Protein AF-A0A7S1S887-F1 (afdb_monome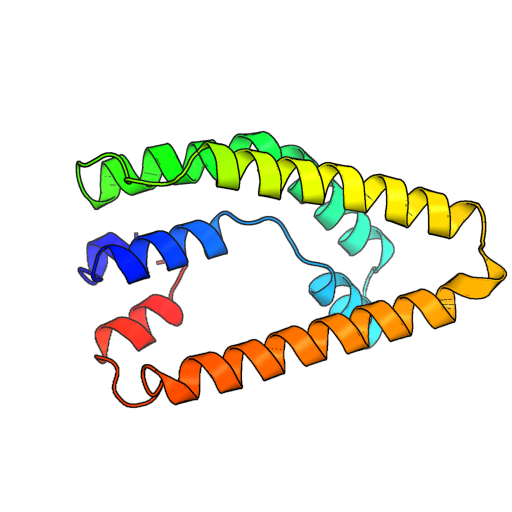r_lite)

Secondary structure (DSSP, 8-state):
-HHHHTT--HHHHHHHHHHHTSPP-HHHHHHHHHTT--HHHHHHHHHHHHHHHHHHHHHHHHHHHHHHHSS-----HHHHHHHHHHHHHHHHHHHHHHHH-GGGHHHHHHHHHHHHHHHHHHHHHHHHHHS-TTSS-HHHHHHHH-TT-

InterPro domains:
  IPR002657 Bile acid:sodium symporter/arsenical resistance protein Acr3 [PF01758] (4-125)
  IPR004710 Bile acid:sodium symporter [PTHR10361] (3-146)
  IPR038770 Sodium/solute symporter superfamily [G3DSA:1.20.1530.20] (1-149)

Sequence (149 aa):
VTAKAFELPPVFGIALLAVTSSPGGAYSNWWCSLFNADLALSVAMTTCSTMVSIFFTPLNLFLWTYCTYGRFPQLDWWKLFLSIGLALLAIPTGIALGYVCPRHRPKFNVLGNVAGLCLIVMSLFVSSRDDPLWDKDARFYVGVATPCL

pLDDT: mean 79.71, std 6.59, range [50.53, 88.56]

Radius of gyration: 17.77 Å; chains: 1; bounding box: 46×32×45 Å

Foldseek 3Di:
DLCQVLVDDLVLVLVLQLVVLDADDCVVLVVCVVVVHDSVVVVVRRVVRLVVSLPRNVVSSQVVSCVRPVDGDPDPVVVVNVVSVVVVVCVVVVVVCCVVCVVCVVVVVVVVVVVVVVVVVVVQVVCCPPPNPVPDDPSSVVSNVCVPD

Structure (mmCIF, N/CA/C/O backbone):
data_AF-A0A7S1S887-F1
#
_entry.id   AF-A0A7S1S887-F1
#
loop_
_atom_site.group_PDB
_atom_site.id
_atom_site.type_symbol
_atom_site.label_atom_id
_atom_site.label_alt_id
_atom_site.label_comp_id
_atom_site.label_asym_id
_atom_site.label_entity_id
_atom_site.label_seq_id
_atom_site.pdbx_PDB_ins_code
_atom_site.Cartn_x
_atom_site.Cartn_y
_atom_site.Cartn_z
_atom_site.occupancy
_atom_site.B_iso_or_equiv
_atom_site.auth_seq_id
_atom_site.auth_comp_id
_atom_site.auth_asym_id
_atom_site.auth_atom_id
_atom_site.pdbx_PDB_model_num
ATOM 1 N N . VAL A 1 1 ? -14.452 7.545 8.347 1.00 60.31 1 VAL A N 1
ATOM 2 C CA . VAL A 1 1 ? -15.676 7.951 9.077 1.00 60.31 1 VAL A CA 1
ATOM 3 C C . VAL A 1 1 ? -16.615 6.754 9.200 1.00 60.31 1 VAL A C 1
ATOM 5 O O . VAL A 1 1 ? -17.118 6.506 10.289 1.00 60.31 1 VAL A O 1
ATOM 8 N N . THR A 1 2 ? -16.673 5.907 8.176 1.00 69.94 2 THR A N 1
ATOM 9 C CA . THR A 1 2 ? -17.141 4.510 8.165 1.00 69.94 2 THR A CA 1
ATOM 10 C C . THR A 1 2 ? -17.014 3.729 9.469 1.00 69.94 2 THR A C 1
ATOM 12 O O . THR A 1 2 ? -18.016 3.268 10.001 1.00 69.94 2 THR A O 1
ATOM 15 N N . ALA A 1 3 ? -15.797 3.571 10.001 1.00 67.56 3 ALA A N 1
ATOM 16 C CA . ALA A 1 3 ? -15.557 2.746 11.187 1.00 67.56 3 ALA A CA 1
ATOM 17 C C . ALA A 1 3 ? -16.309 3.261 12.427 1.00 67.56 3 ALA A C 1
ATOM 19 O O . ALA A 1 3 ? -16.783 2.461 13.230 1.00 67.56 3 ALA A O 1
ATOM 20 N N . LYS A 1 4 ? -16.457 4.589 12.549 1.00 66.62 4 LYS A N 1
ATOM 21 C CA . LYS A 1 4 ? -17.298 5.231 13.567 1.00 66.62 4 LYS A CA 1
ATOM 22 C C . LYS A 1 4 ? -18.784 5.094 13.246 1.00 66.62 4 LYS A C 1
ATOM 24 O O . LYS A 1 4 ? -19.552 4.770 14.138 1.00 66.62 4 LYS A O 1
ATOM 29 N N . ALA A 1 5 ? -19.174 5.362 12.000 1.00 68.75 5 ALA A N 1
ATOM 30 C CA . ALA A 1 5 ? -20.572 5.411 11.574 1.00 68.75 5 ALA A CA 1
ATOM 31 C C . ALA A 1 5 ? -21.277 4.047 11.662 1.00 68.75 5 ALA A C 1
ATOM 33 O O . ALA A 1 5 ? -22.458 3.986 11.982 1.00 68.75 5 ALA A O 1
ATOM 34 N N . PHE A 1 6 ? -20.548 2.959 11.410 1.00 70.69 6 PHE A N 1
ATOM 35 C CA . PHE A 1 6 ? -21.077 1.594 11.422 1.00 70.69 6 PHE A CA 1
ATOM 36 C C . PHE A 1 6 ? -20.671 0.785 12.666 1.00 70.69 6 PHE A C 1
ATOM 38 O O . PHE A 1 6 ? -20.941 -0.414 12.712 1.00 70.69 6 PHE A O 1
ATOM 45 N N . GLU A 1 7 ? -20.031 1.427 13.656 1.00 70.94 7 GLU A N 1
ATOM 46 C CA . GLU A 1 7 ? -19.559 0.807 14.907 1.00 70.94 7 GLU A CA 1
ATOM 47 C C . GLU A 1 7 ? -18.827 -0.524 14.674 1.00 70.94 7 GLU A C 1
ATOM 49 O O . GLU A 1 7 ? -19.127 -1.546 15.296 1.00 70.94 7 GLU A O 1
ATOM 54 N N . LEU A 1 8 ? -17.877 -0.538 13.730 1.00 73.38 8 LEU A N 1
ATOM 55 C CA . LEU A 1 8 ? -17.165 -1.775 13.420 1.00 73.38 8 LEU A CA 1
ATOM 56 C C . LEU A 1 8 ? -16.346 -2.237 14.635 1.00 73.38 8 LEU A C 1
ATOM 58 O O . LEU A 1 8 ? -15.770 -1.408 15.349 1.00 73.38 8 LEU A O 1
ATOM 62 N N . PRO A 1 9 ? -16.211 -3.561 14.840 1.00 77.44 9 PRO A N 1
ATOM 63 C CA . PRO A 1 9 ? -15.278 -4.090 15.819 1.00 77.44 9 PRO A CA 1
ATOM 64 C C . PRO A 1 9 ? -13.871 -3.513 15.591 1.00 77.44 9 PRO A C 1
ATOM 66 O O . PRO A 1 9 ? -13.439 -3.381 14.438 1.00 77.44 9 PRO A O 1
ATOM 69 N N . PRO A 1 10 ? -13.120 -3.211 16.666 1.00 74.56 10 PRO A N 1
ATOM 70 C CA . PRO A 1 10 ? -11.860 -2.474 16.581 1.00 74.56 10 PRO A CA 1
ATOM 71 C C . PRO A 1 10 ? -10.836 -3.147 15.663 1.00 74.56 10 PRO A C 1
ATOM 73 O O . PRO A 1 10 ? -10.110 -2.461 1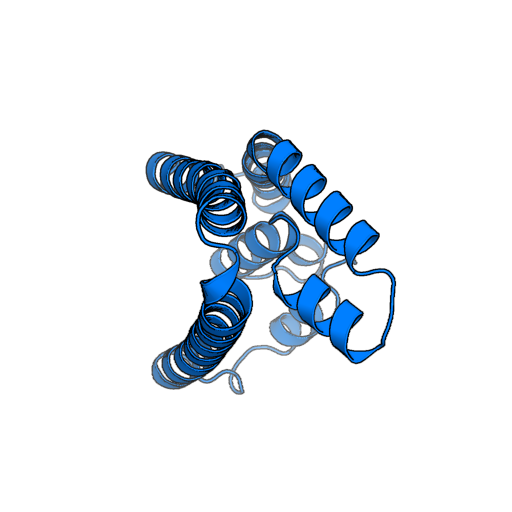4.950 1.00 74.56 10 PRO A O 1
ATOM 76 N N . VAL A 1 11 ? -10.827 -4.481 15.612 1.00 77.19 11 VAL A N 1
ATOM 77 C CA . VAL A 1 11 ? -9.950 -5.259 14.724 1.00 77.19 11 VAL A CA 1
ATOM 78 C C . VAL A 1 11 ? -10.214 -4.931 13.249 1.00 77.19 11 VAL A C 1
ATOM 80 O O . VAL A 1 11 ? -9.282 -4.601 12.517 1.00 77.19 11 VAL A O 1
ATOM 83 N N . PHE A 1 12 ? -11.478 -4.948 12.816 1.00 77.94 12 PHE A N 1
ATOM 84 C CA . PHE A 1 12 ? -11.841 -4.664 11.425 1.00 77.94 12 PHE A CA 1
ATOM 85 C C . PHE A 1 12 ? -11.682 -3.186 11.081 1.00 77.94 12 PHE A C 1
ATOM 87 O O . PHE A 1 12 ? -11.206 -2.858 9.999 1.00 77.94 12 PHE A O 1
ATOM 94 N N . GLY A 1 13 ? -12.020 -2.283 12.006 1.00 79.06 13 GLY A N 1
ATOM 95 C CA . GLY A 1 13 ? -11.850 -0.853 11.773 1.00 79.06 13 GLY A CA 1
ATOM 96 C C . GLY A 1 13 ? -10.383 -0.430 11.665 1.00 79.06 13 GLY A C 1
ATOM 97 O O . GLY A 1 13 ? -10.058 0.380 10.803 1.00 79.06 13 GLY A O 1
ATOM 98 N N . ILE A 1 14 ? -9.485 -0.991 12.483 1.00 79.62 14 ILE A N 1
ATOM 99 C CA . ILE A 1 14 ? -8.040 -0.721 12.379 1.00 79.62 14 ILE A CA 1
ATOM 100 C C . ILE A 1 14 ? -7.477 -1.302 11.077 1.00 79.62 14 ILE A C 1
ATOM 102 O O . ILE A 1 14 ? -6.702 -0.623 10.408 1.00 79.62 14 ILE A O 1
ATOM 106 N N . ALA A 1 15 ? -7.888 -2.513 10.684 1.00 80.81 15 ALA A N 1
ATOM 107 C CA . ALA A 1 15 ? -7.484 -3.103 9.407 1.00 80.81 15 ALA A CA 1
ATOM 108 C C . ALA A 1 15 ? -7.944 -2.249 8.214 1.00 80.81 15 ALA A C 1
ATOM 110 O O . ALA A 1 15 ? -7.150 -1.964 7.319 1.00 80.81 15 ALA A O 1
ATOM 111 N N . LEU A 1 16 ? -9.193 -1.771 8.234 1.00 82.31 16 LEU A N 1
ATOM 112 C CA . LEU A 1 16 ? -9.735 -0.894 7.198 1.00 82.31 16 LEU A CA 1
ATOM 113 C C . LEU A 1 16 ? -8.976 0.438 7.141 1.00 82.31 16 LEU A C 1
ATOM 115 O O . LEU A 1 16 ? -8.550 0.841 6.065 1.00 82.31 16 LEU A O 1
ATOM 119 N N . LEU A 1 17 ? -8.712 1.067 8.293 1.00 81.81 17 LEU A N 1
ATOM 120 C CA . LEU A 1 17 ? -7.902 2.288 8.376 1.00 81.81 17 LEU A CA 1
ATOM 121 C C . LEU A 1 17 ? -6.472 2.083 7.858 1.00 81.81 17 LEU A C 1
ATOM 123 O O . LEU A 1 17 ? -5.934 2.964 7.188 1.00 81.81 17 LEU A O 1
ATOM 127 N N . ALA A 1 18 ? -5.848 0.941 8.153 1.00 81.81 18 ALA A N 1
ATOM 128 C CA . ALA A 1 18 ? -4.509 0.617 7.672 1.00 81.81 18 ALA A CA 1
ATOM 129 C C . ALA A 1 18 ? -4.487 0.444 6.146 1.00 81.81 18 ALA A C 1
ATOM 131 O O . ALA A 1 18 ? -3.608 0.994 5.482 1.00 81.81 18 ALA A O 1
ATOM 132 N N . VAL A 1 19 ? -5.481 -0.248 5.582 1.00 82.81 19 VAL A N 1
ATOM 133 C CA . VAL A 1 19 ? -5.623 -0.431 4.129 1.00 82.81 19 VAL A CA 1
ATOM 134 C C . VAL A 1 19 ? -5.876 0.903 3.425 1.00 82.81 19 VAL A C 1
ATOM 136 O O . VAL A 1 19 ? -5.200 1.201 2.446 1.00 82.81 19 VAL A O 1
ATOM 139 N N . THR A 1 20 ? -6.772 1.751 3.937 1.00 82.75 20 THR A N 1
ATOM 140 C CA . THR A 1 20 ? -7.071 3.059 3.320 1.00 82.75 20 THR A CA 1
ATOM 141 C C . THR A 1 20 ? -5.945 4.078 3.480 1.00 82.75 20 THR A C 1
ATOM 143 O O . THR A 1 20 ? -5.866 5.027 2.708 1.00 82.75 20 THR A O 1
ATOM 146 N N . SER A 1 21 ? -5.083 3.909 4.487 1.00 81.62 21 SER A N 1
ATOM 147 C CA . SER A 1 21 ? -3.920 4.779 4.722 1.00 81.62 21 SER A CA 1
ATOM 148 C C . SER A 1 21 ? -2.645 4.280 4.035 1.00 81.62 21 SER A C 1
ATOM 150 O O . SER A 1 21 ? -1.596 4.918 4.166 1.00 81.62 21 SER A O 1
ATOM 152 N N . SER A 1 22 ? -2.704 3.130 3.361 1.00 81.62 22 SER A N 1
ATOM 153 C CA . SER A 1 22 ? -1.573 2.561 2.628 1.00 81.62 22 SER A CA 1
ATOM 154 C C . SER A 1 22 ? -1.399 3.251 1.265 1.00 81.62 22 SER A C 1
ATOM 156 O O . SER A 1 22 ? -2.381 3.707 0.678 1.00 81.62 22 SER A O 1
ATOM 158 N N . PRO A 1 23 ? -0.161 3.357 0.748 1.00 81.00 23 PRO A N 1
ATOM 159 C CA . PRO A 1 23 ? 0.112 4.006 -0.532 1.00 81.00 23 PRO A CA 1
ATOM 160 C C . PRO A 1 23 ? -0.409 3.183 -1.718 1.00 81.00 23 PRO A C 1
ATOM 162 O O . PRO A 1 23 ? -0.792 2.020 -1.576 1.00 81.00 23 PRO A O 1
ATOM 165 N N . GLY A 1 24 ? -0.388 3.788 -2.911 1.00 70.69 24 GLY A N 1
ATOM 166 C CA . GLY A 1 24 ? -0.756 3.107 -4.154 1.00 70.69 24 GLY A CA 1
ATOM 167 C C . GLY A 1 24 ? 0.104 1.863 -4.424 1.00 70.69 24 GLY A C 1
ATOM 168 O O . GLY A 1 24 ? 1.290 1.826 -4.098 1.00 70.69 24 GLY A O 1
ATOM 169 N N . GLY A 1 25 ? -0.496 0.829 -5.020 1.00 75.88 25 GLY A N 1
ATOM 170 C CA . GLY A 1 25 ? 0.163 -0.452 -5.300 1.00 75.88 25 GLY A CA 1
ATOM 171 C C . GLY A 1 25 ? 0.520 -0.652 -6.775 1.00 75.88 25 GLY A C 1
ATOM 172 O O . GLY A 1 25 ? -0.061 -0.031 -7.656 1.00 75.88 25 GLY A O 1
ATOM 173 N N . ALA A 1 26 ? 1.417 -1.600 -7.069 1.00 71.06 26 ALA A N 1
ATOM 174 C CA . ALA A 1 26 ? 1.851 -1.917 -8.439 1.00 71.06 26 ALA A CA 1
ATOM 175 C C . ALA A 1 26 ? 0.711 -2.361 -9.385 1.00 71.06 26 ALA A C 1
ATOM 177 O O . ALA A 1 26 ? 0.857 -2.294 -10.605 1.00 71.06 26 ALA A O 1
ATOM 178 N N . TYR A 1 27 ? -0.437 -2.770 -8.841 1.00 79.75 27 TYR A N 1
ATOM 179 C CA . TYR A 1 27 ? -1.615 -3.147 -9.619 1.00 79.75 27 TYR A CA 1
ATOM 180 C C . TYR A 1 27 ? -2.272 -1.988 -10.368 1.00 79.75 27 TYR A C 1
ATOM 182 O O . TYR A 1 27 ? -2.819 -2.219 -11.443 1.00 79.75 27 TYR A O 1
ATOM 190 N N . SER A 1 28 ? -2.203 -0.750 -9.864 1.00 79.62 28 SER A N 1
ATOM 191 C CA . SER A 1 28 ? -2.700 0.407 -10.626 1.00 79.62 28 SER A CA 1
ATOM 192 C C . SER A 1 28 ? -1.910 0.578 -11.925 1.00 79.62 28 SER A C 1
ATOM 194 O O . SER A 1 28 ? -2.496 0.802 -12.980 1.00 79.62 28 SER A O 1
ATOM 196 N N . ASN A 1 29 ? -0.592 0.350 -11.877 1.00 81.50 29 ASN A N 1
ATOM 197 C CA . ASN A 1 29 ? 0.273 0.380 -13.056 1.00 81.50 29 ASN A CA 1
ATOM 198 C C . ASN A 1 29 ? -0.094 -0.730 -14.052 1.00 81.50 29 ASN A C 1
ATOM 200 O O . ASN A 1 29 ? -0.100 -0.493 -15.259 1.00 81.50 29 ASN A O 1
ATOM 204 N N . TRP A 1 30 ? -0.432 -1.928 -13.561 1.00 80.62 30 TRP A N 1
ATOM 205 C CA . TRP A 1 30 ? -0.903 -3.023 -14.414 1.00 80.62 30 TRP A CA 1
ATOM 206 C C . TRP A 1 30 ? -2.213 -2.664 -15.131 1.00 80.62 30 TRP A C 1
ATOM 208 O O . TRP A 1 30 ? -2.307 -2.842 -16.345 1.00 80.62 30 TRP A O 1
ATOM 218 N N . TRP A 1 31 ? -3.179 -2.067 -14.422 1.00 81.81 31 TRP A N 1
ATOM 219 C CA . TRP A 1 31 ? -4.422 -1.576 -15.025 1.00 81.81 31 TRP A CA 1
ATOM 220 C C . TRP A 1 31 ? -4.187 -0.480 -16.066 1.00 81.81 31 TRP A C 1
ATOM 222 O O . TRP A 1 31 ? -4.743 -0.561 -17.160 1.00 81.81 31 TRP A O 1
ATOM 232 N N . CYS A 1 32 ? -3.329 0.507 -15.779 1.00 82.88 32 CYS A N 1
ATOM 233 C CA . CYS A 1 32 ? -2.973 1.534 -16.761 1.00 82.88 32 CYS A CA 1
ATOM 234 C C . CYS A 1 32 ? -2.348 0.922 -18.020 1.00 82.88 32 CYS A C 1
ATOM 236 O O . CYS A 1 32 ? -2.703 1.321 -19.125 1.00 82.88 32 CYS A O 1
ATOM 238 N N . SER A 1 33 ? -1.479 -0.083 -17.870 1.00 80.62 33 SER A N 1
ATOM 239 C CA . SER A 1 33 ? -0.899 -0.795 -19.013 1.00 80.62 33 SER A CA 1
ATOM 240 C C . SER A 1 33 ? -1.939 -1.578 -19.819 1.00 80.62 33 SER A C 1
ATOM 242 O O . SER A 1 33 ? -1.783 -1.689 -21.031 1.00 80.62 33 SER A O 1
ATOM 244 N N . LEU A 1 34 ? -2.966 -2.141 -19.174 1.00 83.25 34 LEU A N 1
ATOM 245 C CA . LEU A 1 34 ? -4.014 -2.915 -19.846 1.00 83.25 34 LEU A CA 1
ATOM 246 C C . LEU A 1 34 ? -4.972 -2.013 -20.635 1.00 83.25 34 LEU A C 1
ATOM 248 O O . LEU A 1 34 ? -5.346 -2.340 -21.758 1.00 83.25 34 LEU A O 1
ATOM 252 N N . PHE A 1 35 ? -5.337 -0.865 -20.061 1.00 87.38 35 PHE A N 1
ATOM 253 C CA . PHE A 1 35 ? -6.220 0.120 -20.691 1.00 87.38 35 PHE A CA 1
ATOM 254 C C . PHE A 1 35 ? -5.487 1.129 -21.582 1.00 87.38 35 PHE A C 1
ATOM 256 O O . PHE A 1 35 ? -6.107 2.073 -22.066 1.00 87.38 35 PHE A O 1
ATOM 263 N N . ASN A 1 36 ? -4.185 0.934 -21.819 1.00 83.38 36 ASN A N 1
ATOM 264 C CA . ASN A 1 36 ? -3.352 1.82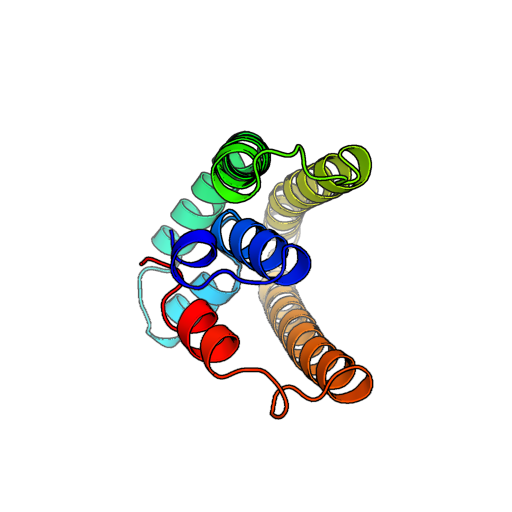6 -22.628 1.00 83.38 36 ASN A CA 1
ATOM 265 C C . ASN A 1 36 ? -3.373 3.292 -22.135 1.00 83.38 36 ASN A C 1
ATOM 267 O O . ASN A 1 36 ? -3.289 4.234 -22.919 1.00 83.38 36 ASN A O 1
ATOM 271 N N . ALA A 1 37 ? -3.517 3.470 -20.821 1.00 83.69 37 ALA A N 1
ATOM 272 C CA . ALA A 1 37 ? -3.442 4.758 -20.148 1.00 83.69 37 ALA A CA 1
ATOM 273 C C . ALA A 1 37 ? -1.979 5.141 -19.860 1.00 83.69 37 ALA A C 1
ATOM 275 O O . ALA A 1 37 ? -1.059 4.338 -20.036 1.00 83.69 37 ALA A O 1
ATOM 276 N N . ASP A 1 38 ? -1.757 6.356 -19.354 1.00 87.44 38 ASP A N 1
ATOM 277 C CA . ASP A 1 38 ? -0.421 6.884 -19.064 1.00 87.44 38 ASP A CA 1
ATOM 278 C C . ASP A 1 38 ? 0.292 6.129 -17.929 1.00 87.44 38 ASP A C 1
ATOM 280 O O . ASP A 1 38 ? 0.277 6.515 -16.756 1.00 87.44 38 ASP A O 1
ATOM 284 N N . LEU A 1 39 ? 0.987 5.048 -18.294 1.00 84.31 39 LEU A N 1
ATOM 285 C CA . LEU A 1 39 ? 1.768 4.225 -17.370 1.00 84.31 39 LEU A CA 1
ATOM 286 C C . LEU A 1 39 ? 2.837 5.050 -16.641 1.00 84.31 39 LEU A C 1
ATOM 288 O O . LEU A 1 39 ? 3.039 4.878 -15.440 1.00 84.31 39 LEU A O 1
ATOM 292 N N . ALA A 1 40 ? 3.501 5.964 -17.354 1.00 84.25 40 ALA A N 1
ATOM 293 C CA . ALA A 1 40 ? 4.528 6.829 -16.778 1.00 84.25 40 ALA A CA 1
ATOM 294 C C . ALA A 1 40 ? 3.964 7.707 -15.648 1.00 84.25 40 ALA A C 1
ATOM 296 O O . ALA A 1 40 ? 4.600 7.848 -14.602 1.00 84.25 40 ALA A O 1
ATOM 297 N N . LEU A 1 41 ? 2.746 8.229 -15.825 1.00 86.56 41 LEU A N 1
ATOM 298 C CA . LEU A 1 41 ? 2.063 9.037 -14.819 1.00 86.56 41 LEU A CA 1
ATOM 299 C C . LEU A 1 41 ? 1.671 8.191 -13.600 1.00 86.56 41 LEU A C 1
ATOM 301 O O . LEU A 1 41 ? 1.932 8.593 -12.467 1.00 86.56 41 LEU A O 1
ATOM 305 N N . SER A 1 42 ? 1.106 6.999 -13.816 1.00 86.44 42 SER A N 1
ATOM 306 C CA . SER A 1 42 ? 0.727 6.089 -12.724 1.00 86.44 42 SER A CA 1
ATOM 307 C C . SER A 1 42 ? 1.931 5.681 -11.869 1.00 86.44 42 SER A C 1
ATOM 309 O O . SER A 1 42 ? 1.868 5.714 -10.636 1.00 86.44 42 SER A O 1
ATOM 311 N N . VAL A 1 43 ? 3.066 5.367 -12.505 1.00 84.38 43 VAL A N 1
ATOM 312 C CA . VAL A 1 43 ? 4.309 5.013 -11.802 1.00 84.38 43 VAL A CA 1
ATOM 313 C C . VAL A 1 43 ? 4.853 6.206 -11.011 1.00 84.38 43 VAL A C 1
ATOM 315 O O . VAL A 1 43 ? 5.262 6.037 -9.859 1.00 84.38 43 VAL A O 1
ATOM 318 N N . ALA A 1 44 ? 4.822 7.415 -11.580 1.00 86.31 44 ALA A N 1
ATOM 319 C CA . ALA A 1 44 ? 5.255 8.629 -10.890 1.00 86.31 44 ALA A CA 1
ATOM 320 C C . ALA A 1 44 ? 4.388 8.928 -9.655 1.00 86.31 44 ALA A C 1
ATOM 322 O O . ALA A 1 44 ? 4.923 9.147 -8.566 1.00 86.31 44 ALA A O 1
ATOM 323 N N . MET A 1 45 ? 3.059 8.862 -9.792 1.00 87.31 45 MET A N 1
ATOM 324 C CA . MET A 1 45 ? 2.130 9.059 -8.674 1.00 87.31 45 MET A CA 1
ATOM 325 C C . MET A 1 45 ? 2.316 8.003 -7.589 1.00 87.31 45 MET A C 1
ATOM 327 O O . MET A 1 45 ? 2.379 8.346 -6.412 1.00 87.31 45 MET A O 1
ATOM 331 N N . THR A 1 46 ? 2.471 6.736 -7.978 1.00 87.31 46 THR A N 1
ATOM 332 C CA . THR A 1 46 ? 2.722 5.640 -7.035 1.00 87.31 46 THR A CA 1
ATOM 333 C C . THR A 1 46 ? 4.007 5.898 -6.250 1.00 87.31 46 THR A C 1
ATOM 335 O O . THR A 1 46 ? 3.987 5.869 -5.024 1.00 87.31 46 THR A O 1
ATOM 338 N N . THR A 1 47 ? 5.096 6.259 -6.935 1.00 84.19 47 THR A N 1
ATOM 339 C CA . THR A 1 47 ? 6.393 6.556 -6.301 1.00 84.19 47 THR A CA 1
ATOM 340 C C . THR A 1 47 ? 6.289 7.723 -5.317 1.00 84.19 47 THR A C 1
ATOM 342 O O . THR A 1 47 ? 6.727 7.602 -4.174 1.00 84.19 47 THR A O 1
ATOM 345 N N . CYS A 1 48 ? 5.649 8.823 -5.726 1.00 86.25 48 CYS A N 1
ATOM 346 C CA . CYS A 1 48 ? 5.399 9.975 -4.859 1.00 86.25 48 CYS A CA 1
ATOM 347 C C . CYS A 1 48 ? 4.546 9.588 -3.637 1.00 86.25 48 CYS A C 1
ATOM 349 O O . CYS A 1 48 ? 4.909 9.896 -2.502 1.00 86.25 48 CYS A O 1
ATOM 351 N N . SER A 1 49 ? 3.460 8.835 -3.847 1.00 87.00 49 SER A N 1
ATOM 352 C CA . SER A 1 49 ? 2.571 8.392 -2.768 1.00 87.00 49 SER A CA 1
ATOM 353 C C . SER A 1 49 ? 3.289 7.505 -1.751 1.00 87.00 49 SER A C 1
ATOM 355 O O . SER A 1 49 ? 3.083 7.673 -0.551 1.00 87.00 49 SER A O 1
ATOM 357 N N . THR A 1 50 ? 4.194 6.625 -2.194 1.00 85.25 50 THR A N 1
ATOM 358 C CA . THR A 1 50 ? 4.955 5.771 -1.279 1.00 85.25 50 THR A CA 1
ATOM 359 C C . THR A 1 50 ? 5.999 6.553 -0.492 1.00 85.25 50 THR A C 1
ATOM 361 O O . THR A 1 50 ? 6.187 6.281 0.690 1.00 85.25 50 THR A O 1
ATOM 364 N N . MET A 1 51 ? 6.633 7.566 -1.094 1.00 84.56 51 MET A N 1
ATOM 365 C CA . MET A 1 51 ? 7.545 8.458 -0.367 1.00 84.56 51 MET A CA 1
ATOM 366 C C . MET A 1 51 ? 6.818 9.241 0.735 1.00 84.56 51 MET A C 1
ATOM 368 O O . MET A 1 51 ? 7.314 9.344 1.854 1.00 84.56 51 MET A O 1
ATOM 372 N N . VAL A 1 52 ? 5.624 9.762 0.441 1.00 86.06 52 VAL A N 1
ATOM 373 C CA . VAL A 1 52 ? 4.815 10.527 1.406 1.00 86.06 52 VAL A CA 1
ATOM 374 C C . VAL A 1 52 ? 4.207 9.619 2.485 1.00 86.06 52 VAL A C 1
ATOM 376 O O . VAL A 1 52 ? 4.124 10.001 3.656 1.00 86.06 52 VAL A O 1
ATOM 379 N N . SER A 1 53 ? 3.832 8.391 2.122 1.00 85.19 53 SER A N 1
ATOM 380 C CA . SER A 1 53 ? 3.217 7.402 3.017 1.00 85.19 53 SER A CA 1
ATOM 381 C C . SER A 1 53 ? 4.079 7.039 4.228 1.00 85.19 53 SER A C 1
ATOM 383 O O . SER A 1 53 ? 3.523 6.746 5.283 1.00 85.19 53 SER A O 1
ATOM 385 N N . ILE A 1 54 ? 5.408 7.144 4.142 1.00 82.19 54 ILE A N 1
ATOM 386 C CA . ILE A 1 54 ? 6.319 6.863 5.268 1.00 82.19 54 ILE A CA 1
ATOM 387 C C . ILE A 1 54 ? 5.914 7.643 6.523 1.00 82.19 54 ILE A C 1
ATOM 389 O O . ILE A 1 54 ? 5.914 7.102 7.626 1.00 82.19 54 ILE A O 1
ATOM 393 N N . PHE A 1 55 ? 5.545 8.911 6.341 1.00 82.81 55 PHE A N 1
ATOM 394 C CA . PHE A 1 55 ? 5.107 9.781 7.425 1.00 82.81 55 PHE A CA 1
ATOM 395 C C . PHE A 1 55 ? 3.589 9.758 7.582 1.00 82.81 55 PHE A C 1
ATOM 397 O O . PHE A 1 55 ? 3.082 9.708 8.701 1.00 82.81 55 PHE A O 1
ATOM 404 N N . PHE A 1 56 ? 2.853 9.757 6.468 1.00 85.69 56 PHE A N 1
ATOM 405 C CA . PHE A 1 56 ? 1.397 9.867 6.502 1.00 85.69 56 PHE A CA 1
ATOM 406 C C . PHE A 1 56 ? 0.695 8.611 7.016 1.00 85.69 56 PHE A C 1
ATOM 408 O O . PHE A 1 56 ? -0.301 8.743 7.718 1.00 85.69 56 PHE A O 1
ATOM 415 N N . THR A 1 57 ? 1.185 7.406 6.723 1.00 86.12 57 THR A N 1
ATOM 416 C CA . THR A 1 57 ? 0.562 6.151 7.168 1.00 86.12 57 THR A CA 1
ATOM 417 C C . THR A 1 57 ? 0.582 5.994 8.694 1.00 86.12 57 THR A C 1
ATOM 419 O O . THR A 1 57 ? -0.499 5.819 9.257 1.00 86.12 57 THR A O 1
ATOM 422 N N . PRO A 1 58 ? 1.723 6.107 9.410 1.00 83.75 58 PRO A N 1
ATOM 423 C CA . PRO A 1 58 ? 1.711 6.030 10.872 1.00 83.75 58 PRO A CA 1
ATOM 424 C C . PRO A 1 58 ? 0.959 7.205 11.512 1.00 83.75 58 PRO A C 1
ATOM 426 O O . PRO A 1 58 ? 0.267 7.006 12.509 1.00 83.75 58 PRO A O 1
ATOM 429 N N . LEU A 1 59 ? 1.033 8.407 10.924 1.00 85.06 59 LEU A N 1
ATOM 430 C CA . LEU A 1 59 ? 0.331 9.591 11.424 1.00 85.06 59 LEU A CA 1
ATOM 431 C C . LEU A 1 59 ? -1.191 9.447 11.309 1.00 85.06 59 LEU A C 1
ATOM 433 O O . LEU A 1 59 ? -1.897 9.672 12.292 1.00 85.06 59 LEU A O 1
ATOM 437 N N . ASN A 1 60 ? -1.701 9.021 10.148 1.00 85.50 60 ASN A N 1
ATOM 438 C CA . ASN A 1 60 ? -3.125 8.739 9.966 1.00 85.50 60 ASN A CA 1
ATOM 439 C C . ASN A 1 60 ? -3.575 7.631 10.910 1.00 85.50 60 ASN A C 1
ATOM 441 O O . ASN A 1 60 ? -4.610 7.762 11.559 1.00 85.50 60 ASN A O 1
ATOM 445 N N . LEU A 1 61 ? -2.797 6.554 11.030 1.00 83.62 61 LEU A N 1
ATOM 446 C CA . LEU A 1 61 ? -3.176 5.450 11.897 1.00 83.62 61 LEU A CA 1
ATOM 447 C C . LEU A 1 61 ? -3.260 5.902 13.358 1.00 83.62 61 LEU A C 1
ATOM 449 O O . LEU A 1 61 ? -4.231 5.572 14.028 1.00 83.62 61 LEU A O 1
ATOM 453 N N . PHE A 1 62 ? -2.320 6.717 13.839 1.00 81.81 62 PHE A N 1
ATOM 454 C CA . PHE A 1 62 ? -2.353 7.293 15.185 1.00 81.81 62 PHE A CA 1
ATOM 455 C C . PHE A 1 62 ? -3.552 8.231 15.404 1.00 81.81 62 PHE A C 1
ATOM 457 O O . PHE A 1 62 ? -4.294 8.072 16.374 1.00 81.81 62 PHE A O 1
ATOM 464 N N . LEU A 1 63 ? -3.778 9.176 14.487 1.00 82.56 63 LEU A N 1
ATOM 465 C CA . LEU A 1 63 ? -4.839 10.176 14.603 1.00 82.56 63 LEU A CA 1
ATOM 466 C C . LEU A 1 63 ? -6.236 9.542 14.526 1.00 82.56 63 LEU A C 1
ATOM 468 O O . LEU A 1 63 ? -7.082 9.768 15.393 1.00 82.56 63 LEU A O 1
ATOM 472 N N . TRP A 1 64 ? -6.482 8.709 13.512 1.00 80.38 64 TRP A N 1
ATOM 473 C CA . TRP A 1 64 ? -7.811 8.155 13.259 1.00 80.38 64 TRP A CA 1
ATOM 474 C C . TRP A 1 64 ? -8.202 7.071 14.250 1.00 80.38 64 TRP A C 1
ATOM 476 O O . TRP A 1 64 ? -9.382 6.962 14.579 1.00 80.38 64 TRP A O 1
ATOM 486 N N . THR A 1 65 ? -7.253 6.292 14.770 1.00 78.81 65 THR A N 1
ATOM 487 C CA . THR A 1 65 ? -7.559 5.314 15.826 1.00 78.81 65 THR A CA 1
ATOM 488 C C . THR A 1 65 ? -7.895 6.001 17.143 1.00 78.81 65 THR A C 1
ATOM 490 O O . THR A 1 65 ? -8.875 5.618 17.783 1.00 78.81 65 THR A O 1
ATOM 493 N N . TYR A 1 66 ? -7.177 7.072 17.493 1.00 78.25 66 TYR A N 1
ATOM 494 C CA . TYR A 1 66 ? -7.499 7.896 18.653 1.00 78.25 66 TYR A CA 1
ATOM 495 C C . TYR A 1 66 ? -8.892 8.531 18.523 1.00 78.25 66 TYR A C 1
ATOM 497 O O . TYR A 1 66 ? -9.725 8.370 19.414 1.00 78.25 66 TYR A O 1
ATOM 505 N N . CYS A 1 67 ? -9.206 9.153 17.382 1.00 78.56 67 CYS A N 1
ATOM 506 C CA . CYS A 1 67 ? -10.535 9.719 17.129 1.00 78.56 67 CYS A CA 1
ATOM 507 C C . CYS A 1 67 ? -11.648 8.651 17.095 1.00 78.56 67 CYS A C 1
ATOM 509 O O . CYS A 1 67 ? -12.757 8.901 17.569 1.00 78.56 67 CYS A O 1
ATOM 511 N N . THR A 1 68 ? -11.373 7.455 16.557 1.00 74.81 68 THR A N 1
ATOM 512 C CA . THR A 1 68 ? -12.374 6.387 16.350 1.00 74.81 68 THR A CA 1
ATOM 513 C C . THR A 1 68 ? -12.633 5.550 17.602 1.00 74.81 68 THR A C 1
ATOM 515 O O . THR A 1 68 ? -13.774 5.192 17.866 1.00 74.81 68 THR A O 1
ATOM 518 N N . TYR A 1 69 ? -11.630 5.258 18.421 1.00 75.00 69 TYR A N 1
ATOM 519 C CA . TYR A 1 69 ? -11.791 4.336 19.554 1.00 75.00 69 TYR A CA 1
ATOM 520 C C . TYR A 1 69 ? -11.420 4.951 20.905 1.00 75.00 69 TYR A C 1
ATOM 522 O O . TYR A 1 69 ? -11.579 4.293 21.931 1.00 75.00 69 TYR A O 1
ATOM 530 N N . GLY A 1 70 ? -10.936 6.200 20.934 1.00 68.75 70 GLY A N 1
ATOM 531 C CA . GLY A 1 70 ? -10.533 6.884 22.169 1.00 68.75 70 GLY A CA 1
ATOM 532 C C . GLY A 1 70 ? -9.374 6.198 22.900 1.00 68.75 70 GLY A C 1
ATOM 533 O O . GLY A 1 70 ? -9.091 6.512 24.053 1.00 68.75 70 GLY A O 1
ATOM 534 N N . ARG A 1 71 ? -8.724 5.227 22.253 1.00 66.00 71 ARG A N 1
ATOM 535 C CA . ARG A 1 71 ? -7.618 4.436 22.786 1.00 66.00 71 ARG A CA 1
ATOM 536 C C . ARG A 1 71 ? -6.525 4.365 21.744 1.00 66.00 71 ARG A C 1
ATOM 538 O O . ARG A 1 71 ? -6.805 4.220 20.554 1.00 66.00 71 ARG A O 1
ATOM 545 N N . PHE A 1 72 ? -5.284 4.424 22.212 1.00 64.88 72 PHE A N 1
ATOM 546 C CA . PHE A 1 72 ? -4.156 4.134 21.348 1.00 64.88 72 PHE A CA 1
ATOM 547 C C . PHE A 1 72 ? -4.216 2.663 20.936 1.00 64.88 72 PHE A C 1
ATOM 549 O O . PHE A 1 72 ? -4.423 1.793 21.789 1.00 64.88 72 PHE A O 1
ATOM 556 N N . PRO A 1 73 ? -4.068 2.372 19.641 1.00 64.69 73 PRO A N 1
ATOM 557 C CA . PRO A 1 73 ? -4.041 1.006 19.170 1.00 64.69 73 PRO A CA 1
ATOM 558 C C . PRO A 1 73 ? -2.801 0.321 19.756 1.00 64.69 73 PRO A C 1
ATOM 560 O O . PRO A 1 73 ? -1.700 0.874 19.711 1.00 64.69 73 PRO A O 1
ATOM 563 N N . GLN A 1 74 ? -2.970 -0.888 20.298 1.00 65.06 74 GLN A N 1
ATOM 564 C CA . GLN A 1 74 ? -1.857 -1.766 20.675 1.00 65.06 74 GLN A CA 1
ATOM 565 C C . GLN A 1 74 ? -1.233 -2.363 19.407 1.00 65.06 74 GLN A C 1
ATOM 567 O O . GLN A 1 74 ? -1.311 -3.559 19.147 1.00 65.06 74 GLN A O 1
ATOM 572 N N . LEU A 1 75 ? -0.696 -1.495 18.555 1.00 69.81 75 LEU A N 1
ATOM 573 C CA . LEU A 1 75 ? 0.048 -1.886 17.372 1.00 69.81 75 LEU A CA 1
ATOM 574 C C . LEU A 1 75 ? 1.518 -2.030 17.743 1.00 69.81 75 LEU A C 1
ATOM 576 O O . LEU A 1 75 ? 2.085 -1.187 18.440 1.00 69.81 75 LEU A O 1
ATOM 580 N N . ASP A 1 76 ? 2.149 -3.074 17.214 1.00 81.19 76 ASP A N 1
ATOM 581 C CA . ASP A 1 76 ? 3.600 -3.209 17.239 1.00 81.19 76 ASP A CA 1
ATOM 582 C C . ASP A 1 76 ? 4.213 -2.151 16.315 1.00 81.19 76 ASP A C 1
ATOM 584 O O . ASP A 1 76 ? 4.484 -2.403 15.137 1.00 81.19 76 ASP A O 1
ATOM 588 N N . TRP A 1 77 ? 4.448 -0.953 16.855 1.00 78.69 77 TRP A N 1
ATOM 589 C CA . TRP A 1 77 ? 5.075 0.161 16.139 1.00 78.69 77 TRP A CA 1
ATOM 590 C C . TRP A 1 77 ? 6.380 -0.264 15.464 1.00 78.69 77 TRP A C 1
ATOM 592 O O . TRP A 1 77 ? 6.635 0.115 14.326 1.00 78.69 77 TRP A O 1
ATOM 602 N N . TRP A 1 78 ? 7.156 -1.135 16.117 1.00 83.25 78 TRP A N 1
ATOM 603 C CA . TRP A 1 78 ? 8.373 -1.713 15.551 1.00 83.25 78 TRP A CA 1
ATOM 604 C C . TRP A 1 78 ? 8.124 -2.472 14.241 1.00 83.25 78 TRP A C 1
ATOM 606 O O . TRP A 1 78 ? 8.825 -2.248 13.256 1.00 83.25 78 TRP A O 1
ATOM 616 N N . LYS A 1 79 ? 7.097 -3.331 14.194 1.00 83.69 79 LYS A N 1
ATOM 617 C CA . LYS A 1 79 ? 6.739 -4.079 12.977 1.00 83.69 79 LYS A CA 1
ATOM 618 C C . LYS A 1 79 ? 6.241 -3.143 11.878 1.00 83.69 79 LYS A C 1
ATOM 620 O O . LYS A 1 79 ? 6.568 -3.350 10.713 1.00 83.69 79 LYS A O 1
ATOM 625 N N . LEU A 1 80 ? 5.497 -2.102 12.249 1.00 83.62 80 LEU A N 1
ATOM 626 C CA . LEU A 1 80 ? 5.014 -1.071 11.328 1.00 83.62 80 LEU A CA 1
ATOM 627 C C . LEU A 1 80 ? 6.178 -0.313 10.671 1.00 83.62 80 LEU A C 1
ATOM 629 O O . LEU A 1 80 ? 6.242 -0.239 9.445 1.00 83.62 80 LEU A O 1
ATOM 633 N N . PHE A 1 81 ? 7.140 0.168 11.464 1.00 83.81 81 PHE A N 1
ATOM 634 C CA . PHE A 1 81 ? 8.341 0.828 10.943 1.00 83.81 81 PHE A CA 1
ATOM 635 C C . PHE A 1 81 ? 9.193 -0.109 10.087 1.00 83.81 81 PHE A C 1
ATOM 637 O O . PHE A 1 81 ? 9.674 0.307 9.035 1.00 83.81 81 PHE A O 1
ATOM 644 N N . LEU A 1 82 ? 9.341 -1.375 10.488 1.00 87.06 82 LEU A N 1
ATOM 645 C CA . LEU A 1 82 ? 10.079 -2.372 9.711 1.00 87.06 82 LEU A CA 1
ATOM 646 C C . LEU A 1 82 ? 9.406 -2.621 8.355 1.00 87.06 82 LEU A C 1
ATOM 648 O O . LEU A 1 82 ? 10.086 -2.627 7.335 1.00 87.06 82 LEU A O 1
ATOM 652 N N . SER A 1 83 ? 8.076 -2.744 8.321 1.00 85.12 83 SER A N 1
ATOM 653 C CA . SER A 1 83 ? 7.310 -2.905 7.079 1.00 85.12 83 SER A CA 1
ATOM 654 C C . SER A 1 83 ? 7.470 -1.706 6.142 1.00 85.12 83 SER A C 1
ATOM 656 O O . SER A 1 83 ? 7.698 -1.883 4.945 1.00 85.12 83 SER A O 1
ATOM 658 N N . ILE A 1 84 ? 7.378 -0.485 6.676 1.00 83.31 84 ILE A N 1
ATOM 659 C CA . ILE A 1 84 ? 7.557 0.750 5.900 1.00 83.31 84 ILE A CA 1
ATOM 660 C C . ILE A 1 84 ? 9.000 0.852 5.388 1.00 83.31 84 ILE A C 1
ATOM 662 O O . ILE A 1 84 ? 9.218 1.147 4.214 1.00 83.31 84 ILE A O 1
ATOM 666 N N . GLY A 1 85 ? 9.988 0.555 6.234 1.00 84.69 85 GLY A N 1
ATOM 667 C CA . GLY A 1 85 ? 11.402 0.547 5.860 1.00 84.69 85 GLY A CA 1
ATOM 668 C C . GLY A 1 85 ? 11.717 -0.484 4.775 1.00 84.69 85 GLY A C 1
ATOM 669 O O . GLY A 1 85 ? 12.441 -0.182 3.828 1.00 84.69 85 GLY A O 1
ATOM 670 N N . LEU A 1 86 ? 11.121 -1.677 4.853 1.00 85.88 86 LEU A N 1
ATOM 671 C CA . LEU A 1 86 ? 11.268 -2.712 3.831 1.00 85.88 86 LEU A CA 1
ATOM 672 C C . LEU A 1 86 ? 10.684 -2.255 2.487 1.00 85.88 86 LEU A C 1
ATOM 674 O O . LEU A 1 86 ? 11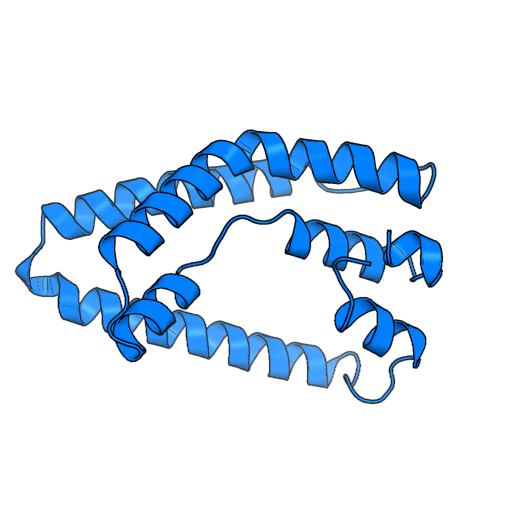.332 -2.412 1.454 1.00 85.88 86 LEU A O 1
ATOM 678 N N . ALA A 1 87 ? 9.495 -1.644 2.497 1.00 82.19 87 ALA A N 1
ATOM 679 C CA . ALA A 1 87 ? 8.876 -1.086 1.296 1.00 82.19 87 ALA A CA 1
ATOM 680 C C . ALA A 1 87 ? 9.728 0.043 0.688 1.00 82.19 87 ALA A C 1
ATOM 682 O O . ALA A 1 87 ? 9.930 0.086 -0.528 1.00 82.19 87 ALA A O 1
ATOM 683 N N . LEU A 1 88 ? 10.293 0.908 1.535 1.00 82.88 88 LEU A N 1
ATOM 684 C CA . LEU A 1 88 ? 11.178 1.992 1.119 1.00 82.88 88 LEU A CA 1
ATOM 685 C C . LEU A 1 88 ? 12.470 1.488 0.479 1.00 82.88 88 LEU A C 1
ATOM 687 O O . LEU A 1 88 ? 12.970 2.129 -0.435 1.00 82.88 88 LEU A O 1
ATOM 691 N N . LEU A 1 89 ? 13.012 0.359 0.936 1.00 86.25 89 LEU A N 1
ATOM 692 C CA . LEU A 1 89 ? 14.192 -0.263 0.335 1.00 86.25 89 LEU A CA 1
ATOM 693 C C . LEU A 1 89 ? 13.844 -1.036 -0.942 1.00 86.25 89 LEU A C 1
ATOM 695 O O . LEU A 1 89 ? 14.619 -1.022 -1.899 1.00 86.25 89 LEU A O 1
ATOM 699 N N . ALA A 1 90 ? 12.677 -1.680 -0.997 1.00 83.62 90 ALA A N 1
ATOM 700 C CA . ALA A 1 90 ? 12.243 -2.490 -2.136 1.00 83.62 90 ALA A CA 1
ATOM 701 C C . ALA A 1 90 ? 12.060 -1.671 -3.430 1.00 83.62 90 ALA A C 1
ATOM 703 O O . ALA A 1 90 ? 12.373 -2.146 -4.520 1.00 83.62 90 ALA A O 1
ATOM 704 N N . ILE A 1 91 ? 11.590 -0.425 -3.330 1.00 82.06 91 ILE A N 1
ATOM 705 C CA . ILE A 1 91 ? 11.352 0.445 -4.495 1.00 82.06 91 ILE A CA 1
ATOM 706 C C . ILE A 1 91 ? 12.651 0.861 -5.211 1.00 82.06 91 ILE A C 1
ATOM 708 O O . ILE A 1 91 ? 12.787 0.563 -6.400 1.00 82.06 91 ILE A O 1
ATOM 712 N N . PRO A 1 92 ? 13.631 1.514 -4.554 1.00 82.69 92 PRO A N 1
ATOM 713 C CA . PRO A 1 92 ? 14.876 1.912 -5.197 1.00 82.69 92 PRO A CA 1
ATOM 714 C C . PRO A 1 92 ? 15.696 0.699 -5.630 1.00 82.69 92 PRO A C 1
ATOM 716 O O . PRO A 1 92 ? 16.313 0.748 -6.690 1.00 82.69 92 PRO A O 1
ATOM 719 N N . THR A 1 93 ? 15.667 -0.408 -4.877 1.00 84.88 93 THR A N 1
ATOM 720 C CA . THR A 1 93 ? 16.329 -1.650 -5.306 1.00 84.88 93 THR A CA 1
ATOM 721 C C . THR A 1 93 ? 15.686 -2.215 -6.569 1.00 84.88 93 THR A C 1
ATOM 723 O O . THR A 1 93 ? 16.406 -2.539 -7.510 1.00 84.88 93 THR A O 1
ATOM 726 N N . GLY A 1 94 ? 14.353 -2.247 -6.655 1.00 81.69 94 GLY A N 1
ATOM 727 C CA . GLY A 1 94 ? 13.630 -2.651 -7.861 1.00 81.69 94 GLY A CA 1
ATOM 728 C C . GLY A 1 94 ? 13.942 -1.771 -9.077 1.00 81.69 94 GLY A C 1
ATOM 729 O O . GLY A 1 94 ? 14.211 -2.289 -10.162 1.00 81.69 94 GLY A O 1
ATOM 730 N N . ILE A 1 95 ? 13.982 -0.446 -8.898 1.00 80.94 95 ILE A N 1
ATOM 731 C CA . ILE A 1 95 ? 14.345 0.505 -9.963 1.00 80.94 95 ILE A CA 1
ATOM 732 C C . ILE A 1 95 ? 15.808 0.312 -10.390 1.00 80.94 95 ILE A C 1
ATOM 734 O O . ILE A 1 95 ? 16.091 0.240 -11.588 1.00 80.94 95 ILE A O 1
ATOM 738 N N . ALA A 1 96 ? 16.733 0.167 -9.436 1.00 84.69 96 ALA A N 1
ATOM 739 C CA . ALA A 1 96 ? 18.151 -0.056 -9.707 1.00 84.69 96 ALA A CA 1
ATOM 740 C C . ALA A 1 96 ? 18.389 -1.371 -10.467 1.00 84.69 96 ALA A C 1
ATOM 742 O O . ALA A 1 96 ? 19.082 -1.377 -11.484 1.00 84.69 96 ALA A O 1
ATOM 743 N N . LEU A 1 97 ? 17.749 -2.469 -10.050 1.00 82.69 97 LEU A N 1
ATOM 744 C CA . LEU A 1 97 ? 17.768 -3.751 -10.768 1.00 82.69 97 LEU A CA 1
ATOM 745 C C . LEU A 1 97 ? 17.203 -3.615 -12.186 1.00 82.69 97 LEU A C 1
ATOM 747 O O . LEU A 1 97 ? 17.776 -4.149 -13.139 1.00 82.69 97 LEU A O 1
ATOM 751 N N . GLY A 1 98 ? 16.117 -2.856 -12.347 1.00 80.06 98 GLY A N 1
ATOM 752 C CA . GLY A 1 98 ? 15.543 -2.540 -13.651 1.00 80.06 98 GLY A CA 1
ATOM 753 C C . GLY A 1 98 ? 16.478 -1.721 -14.546 1.00 80.06 98 GLY A C 1
ATOM 754 O O . GLY A 1 98 ? 16.435 -1.876 -15.770 1.00 80.06 98 GLY A O 1
ATOM 755 N N . TYR A 1 99 ? 17.326 -0.865 -13.975 1.00 81.81 99 TYR A N 1
ATOM 756 C CA . TYR A 1 99 ? 18.309 -0.069 -14.712 1.00 81.81 99 TYR A CA 1
ATOM 757 C C . TYR A 1 99 ? 19.548 -0.885 -15.105 1.00 81.81 99 TYR A C 1
ATOM 759 O O . TYR A 1 99 ? 19.963 -0.834 -16.260 1.00 81.81 99 TYR A O 1
ATOM 767 N N . VAL A 1 100 ? 20.093 -1.687 -14.183 1.00 85.12 100 VAL A N 1
ATOM 768 C CA . VAL A 1 100 ? 21.313 -2.489 -14.399 1.00 85.12 100 VAL A CA 1
ATOM 769 C C . VAL A 1 100 ? 21.063 -3.689 -15.321 1.00 85.12 100 VAL A C 1
ATOM 771 O O . VAL A 1 100 ? 21.913 -4.025 -16.142 1.00 85.12 100 VAL A O 1
ATOM 774 N N . CYS A 1 101 ? 19.884 -4.316 -15.241 1.00 81.31 101 CYS A N 1
ATOM 775 C CA . CYS A 1 101 ? 19.554 -5.532 -15.991 1.00 81.31 101 CYS A CA 1
ATOM 776 C C . CYS A 1 101 ? 18.358 -5.338 -16.950 1.00 81.31 101 CYS A C 1
ATOM 778 O O . CYS A 1 101 ? 17.351 -6.048 -16.833 1.00 81.31 101 CYS A O 1
ATOM 780 N N . PRO A 1 102 ? 18.443 -4.446 -17.962 1.00 77.50 102 PRO A N 1
ATOM 781 C CA . PRO A 1 102 ? 17.315 -4.133 -18.843 1.00 77.50 102 PRO A CA 1
ATOM 782 C C . PRO A 1 102 ? 16.821 -5.351 -19.638 1.00 77.50 102 PRO A C 1
ATOM 784 O O . PRO A 1 102 ? 15.629 -5.476 -19.910 1.00 77.50 102 PRO A O 1
ATOM 787 N N . ARG A 1 103 ? 17.714 -6.303 -19.940 1.00 78.50 103 ARG A N 1
ATOM 788 C CA . ARG A 1 103 ? 17.399 -7.535 -20.684 1.00 78.50 103 ARG A CA 1
ATOM 789 C C . ARG A 1 103 ? 16.460 -8.492 -19.934 1.00 78.50 103 ARG A C 1
ATOM 791 O O . ARG A 1 103 ? 15.801 -9.308 -20.571 1.00 78.50 103 ARG A O 1
ATOM 798 N N . HIS A 1 104 ? 16.366 -8.385 -18.606 1.00 76.50 104 HIS A N 1
ATOM 799 C CA . HIS A 1 104 ? 15.514 -9.240 -17.767 1.00 76.50 104 HIS A CA 1
ATOM 800 C C . HIS A 1 104 ? 14.219 -8.553 -17.299 1.00 76.50 104 HIS A C 1
ATOM 802 O O . HIS A 1 104 ? 13.376 -9.214 -16.693 1.00 76.50 104 HIS A O 1
ATOM 808 N N . ARG A 1 105 ? 14.005 -7.271 -17.644 1.00 74.31 105 ARG A N 1
ATOM 809 C CA . ARG A 1 105 ? 12.777 -6.509 -17.333 1.00 74.31 105 ARG A CA 1
ATOM 810 C C . ARG A 1 105 ? 11.467 -7.265 -17.595 1.00 74.31 105 ARG A C 1
ATOM 812 O O . ARG A 1 105 ? 10.647 -7.304 -16.680 1.00 74.31 105 ARG A O 1
ATOM 819 N N . PRO A 1 106 ? 11.240 -7.892 -18.771 1.00 75.50 106 PRO A N 1
ATOM 820 C CA . PRO A 1 106 ? 9.965 -8.562 -19.024 1.00 75.50 106 PRO A CA 1
ATOM 821 C C . PRO A 1 106 ? 9.753 -9.772 -18.105 1.00 75.50 106 PRO A C 1
ATOM 823 O O . PRO A 1 106 ? 8.643 -9.988 -17.630 1.00 75.50 106 PRO A O 1
ATOM 826 N N . LYS A 1 107 ? 10.818 -10.519 -17.782 1.00 79.00 107 LYS A N 1
ATOM 827 C CA . LYS A 1 107 ? 10.740 -11.667 -16.866 1.00 79.00 107 LYS A CA 1
ATOM 828 C C . LYS A 1 107 ? 10.423 -11.225 -15.438 1.00 79.00 107 LYS A C 1
ATOM 830 O O . LYS A 1 107 ? 9.576 -11.836 -14.796 1.00 79.00 107 LYS A O 1
ATOM 835 N N . PHE A 1 108 ? 11.055 -10.149 -14.961 1.00 79.19 108 PHE A N 1
ATOM 836 C CA . PHE A 1 108 ? 10.782 -9.604 -13.628 1.00 79.19 108 PHE A CA 1
ATOM 837 C C . PHE A 1 108 ? 9.367 -9.036 -13.500 1.00 79.19 108 PHE A C 1
ATOM 839 O O . PHE A 1 108 ? 8.735 -9.235 -12.467 1.00 79.19 108 PHE A O 1
ATOM 846 N N . ASN A 1 109 ? 8.839 -8.396 -14.547 1.00 78.31 109 ASN A N 1
ATOM 847 C CA . ASN A 1 109 ? 7.468 -7.885 -14.538 1.00 78.31 109 ASN A CA 1
ATOM 848 C C . ASN A 1 109 ? 6.432 -9.022 -14.461 1.00 78.31 109 ASN A C 1
ATOM 850 O O . ASN A 1 109 ? 5.509 -8.977 -13.650 1.00 78.31 109 ASN A O 1
ATOM 854 N N . VAL A 1 110 ? 6.614 -10.083 -15.258 1.00 82.06 110 VAL A N 1
ATOM 855 C CA . VAL A 1 110 ? 5.741 -11.268 -15.202 1.00 82.06 110 VAL A CA 1
ATOM 856 C C . VAL A 1 110 ? 5.829 -11.939 -13.833 1.00 82.06 110 VAL A C 1
ATOM 858 O O . VAL A 1 110 ? 4.797 -12.235 -13.239 1.00 82.06 110 VAL A O 1
ATOM 861 N N . LEU A 1 111 ? 7.040 -12.121 -13.298 1.00 85.06 111 LEU A N 1
ATOM 862 C CA . LEU A 1 111 ? 7.236 -12.719 -11.978 1.00 85.06 111 LEU A CA 1
ATOM 863 C C . LEU A 1 111 ? 6.555 -11.903 -10.871 1.00 85.06 111 LEU A C 1
ATOM 865 O O . LEU A 1 111 ? 5.887 -12.486 -10.023 1.00 85.06 111 LEU A O 1
ATOM 869 N N . GLY A 1 112 ? 6.687 -10.574 -10.896 1.00 81.69 112 GLY A N 1
ATOM 870 C CA . GLY A 1 112 ? 6.049 -9.684 -9.925 1.00 81.69 112 GLY A CA 1
ATOM 871 C C . GLY A 1 112 ? 4.523 -9.769 -9.960 1.00 81.69 112 GLY A C 1
ATOM 872 O O . GLY A 1 112 ? 3.896 -9.915 -8.913 1.00 81.69 112 GLY A O 1
ATOM 873 N N . ASN A 1 113 ? 3.925 -9.764 -11.156 1.00 83.06 113 ASN A N 1
ATOM 874 C CA . ASN A 1 113 ? 2.473 -9.904 -11.306 1.00 83.06 113 ASN A CA 1
ATOM 875 C C . ASN A 1 113 ? 1.973 -11.286 -10.869 1.00 83.06 113 ASN A C 1
ATOM 877 O O . ASN A 1 113 ? 0.956 -11.376 -10.187 1.00 83.06 113 ASN A O 1
ATOM 881 N N . VAL A 1 114 ? 2.692 -12.360 -11.217 1.00 86.94 114 VAL A N 1
ATOM 882 C CA . VAL A 1 114 ? 2.338 -13.724 -10.791 1.00 86.94 114 VAL A CA 1
ATOM 883 C C . VAL A 1 114 ? 2.442 -13.856 -9.274 1.00 86.94 114 VAL A C 1
ATOM 885 O O . VAL A 1 114 ? 1.505 -14.338 -8.645 1.00 86.94 114 VAL A O 1
ATOM 888 N N . ALA A 1 115 ? 3.535 -13.382 -8.670 1.00 86.00 115 ALA A N 1
ATOM 889 C CA . ALA A 1 115 ? 3.713 -13.403 -7.221 1.00 86.00 115 ALA A CA 1
ATOM 890 C C . ALA A 1 115 ? 2.603 -12.618 -6.511 1.00 86.00 115 ALA A C 1
ATOM 892 O O . ALA A 1 115 ? 2.020 -13.109 -5.546 1.00 86.00 115 ALA A O 1
ATOM 893 N N . GLY A 1 116 ? 2.261 -11.434 -7.023 1.00 83.56 116 GLY A N 1
ATOM 894 C CA . GLY A 1 116 ? 1.145 -10.651 -6.515 1.00 83.56 116 GLY A CA 1
ATOM 895 C C . GLY A 1 116 ? -0.180 -11.412 -6.595 1.00 83.56 116 GLY A C 1
ATOM 896 O O . GLY A 1 116 ? -0.913 -11.460 -5.605 1.00 83.56 116 GLY A O 1
ATOM 897 N N . LEU A 1 117 ? -0.508 -11.988 -7.756 1.00 86.69 117 LEU A N 1
ATOM 898 C CA . LEU A 1 117 ? -1.769 -12.702 -7.954 1.00 86.69 117 LEU A CA 1
ATOM 899 C C . LEU A 1 117 ? -1.851 -13.915 -7.021 1.00 86.69 117 LEU A C 1
ATOM 901 O O . LEU A 1 117 ? -2.879 -14.138 -6.384 1.00 86.69 117 LEU A O 1
ATOM 905 N N . CYS A 1 118 ? -0.749 -14.655 -6.874 1.00 88.56 118 CYS A N 1
ATOM 906 C CA . CYS A 1 118 ? -0.636 -15.748 -5.915 1.00 88.56 118 CYS A CA 1
ATOM 907 C C . CYS A 1 118 ? -0.872 -15.278 -4.476 1.00 88.56 118 CYS A C 1
ATOM 909 O O . CYS A 1 118 ? -1.564 -15.973 -3.738 1.00 88.56 118 CYS A O 1
ATOM 911 N N . LEU A 1 119 ? -0.356 -14.110 -4.074 1.00 86.75 119 LEU A N 1
ATOM 912 C CA . LEU A 1 119 ? -0.600 -13.553 -2.738 1.00 86.75 119 LEU A CA 1
ATOM 913 C C . LEU A 1 119 ? -2.077 -13.207 -2.512 1.00 86.75 119 LEU A C 1
ATOM 915 O O . LEU A 1 119 ? -2.600 -13.506 -1.442 1.00 86.75 119 LEU A O 1
ATOM 919 N N . ILE A 1 120 ? -2.766 -12.639 -3.508 1.00 86.88 120 ILE A N 1
ATOM 920 C CA . ILE A 1 120 ? -4.211 -12.364 -3.416 1.00 86.88 120 ILE A CA 1
ATOM 921 C C . ILE A 1 120 ? -4.986 -13.673 -3.253 1.00 86.88 120 ILE A C 1
ATOM 923 O O . ILE A 1 120 ? -5.804 -13.805 -2.346 1.00 86.88 120 ILE A O 1
ATOM 927 N N . VAL A 1 121 ? -4.698 -14.660 -4.102 1.00 88.38 121 VAL A N 1
ATOM 928 C CA . VAL A 1 121 ? -5.356 -15.970 -4.067 1.00 88.38 121 VAL A CA 1
ATOM 929 C C . VAL A 1 121 ? -5.106 -16.670 -2.728 1.00 88.38 121 VAL A C 1
ATOM 931 O O . VAL A 1 121 ? -6.046 -17.154 -2.104 1.00 88.38 121 VAL A O 1
ATOM 934 N N . MET A 1 122 ? -3.864 -16.661 -2.236 1.00 87.75 122 MET A N 1
ATOM 935 C CA . MET A 1 122 ? -3.519 -17.198 -0.917 1.00 87.75 122 MET A CA 1
ATOM 936 C C . MET A 1 122 ? -4.252 -16.470 0.208 1.00 87.75 122 MET A C 1
ATOM 938 O O . MET A 1 122 ? -4.773 -17.127 1.104 1.00 87.75 122 MET A O 1
ATOM 942 N N . SER A 1 123 ? -4.358 -15.140 0.146 1.00 84.50 123 SER A N 1
ATOM 943 C CA . SER A 1 123 ? -5.120 -14.367 1.129 1.00 84.50 123 SER A CA 1
ATOM 944 C C . SER A 1 123 ? -6.589 -14.786 1.157 1.00 84.50 123 SER A C 1
ATOM 946 O O . SER A 1 123 ? -7.140 -14.951 2.239 1.00 84.50 123 SER A O 1
ATOM 948 N N . LEU A 1 124 ? -7.216 -15.009 -0.004 1.00 84.00 124 LEU A N 1
ATOM 949 C CA . LEU A 1 124 ? -8.604 -15.478 -0.081 1.00 84.00 124 LEU A CA 1
ATOM 950 C C . LEU A 1 124 ? -8.768 -16.884 0.510 1.00 84.00 124 LEU A C 1
ATOM 952 O O . LEU A 1 124 ? -9.718 -17.129 1.250 1.00 84.00 124 LEU A O 1
ATOM 956 N N . PHE A 1 125 ? -7.833 -17.795 0.228 1.00 85.25 125 PHE A N 1
ATOM 957 C CA . PHE A 1 125 ? -7.861 -19.149 0.784 1.00 85.25 125 PHE A CA 1
ATOM 958 C C . PHE A 1 125 ? -7.667 -19.171 2.301 1.00 85.25 125 PHE A C 1
ATOM 960 O O . PHE A 1 125 ? -8.368 -19.912 2.987 1.00 85.25 125 PHE A O 1
A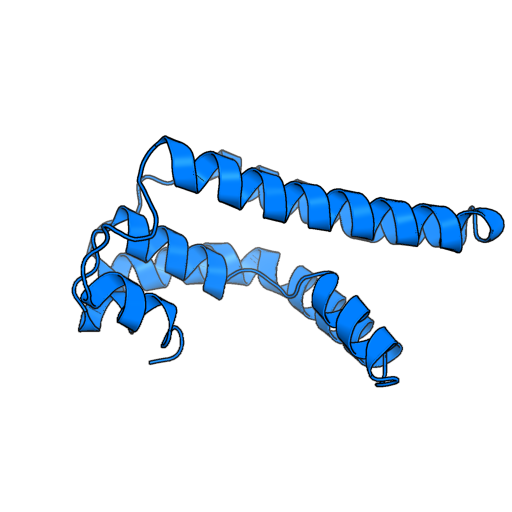TOM 967 N N . VAL A 1 126 ? -6.744 -18.361 2.826 1.00 84.31 126 VAL A N 1
ATOM 968 C CA . VAL A 1 126 ? -6.524 -18.226 4.272 1.00 84.31 126 VAL A CA 1
ATOM 969 C C . VAL A 1 126 ? -7.763 -17.630 4.935 1.00 84.31 126 VAL A C 1
ATOM 971 O O . VAL A 1 126 ? -8.286 -18.219 5.877 1.00 84.31 126 VAL A O 1
ATOM 974 N N . SER A 1 127 ? -8.304 -16.532 4.397 1.00 79.31 127 SER A N 1
ATOM 975 C CA . SER A 1 127 ? -9.527 -15.922 4.928 1.00 79.31 127 SER A CA 1
ATOM 976 C C . SER A 1 127 ? -10.719 -16.878 4.900 1.00 79.31 127 SER A C 1
ATOM 978 O O . SER A 1 127 ? -11.485 -16.911 5.851 1.00 79.31 127 SER A O 1
ATOM 980 N N . SER A 1 128 ? -10.860 -17.708 3.864 1.00 76.19 128 SER A N 1
ATOM 981 C CA . SER A 1 128 ? -11.955 -18.681 3.776 1.00 76.19 128 SER A CA 1
ATOM 982 C C . SER A 1 128 ? -11.867 -19.826 4.796 1.00 76.19 128 SER A C 1
ATOM 984 O O . SER A 1 128 ? -12.853 -20.549 4.941 1.00 76.19 128 SER A O 1
ATOM 986 N N . ARG A 1 129 ? -10.715 -20.047 5.446 1.00 73.44 129 ARG A N 1
ATOM 987 C CA . ARG A 1 129 ? -10.482 -21.204 6.324 1.00 73.44 129 ARG A CA 1
ATOM 988 C C . ARG A 1 129 ? -10.802 -20.926 7.791 1.00 73.44 129 ARG A C 1
ATOM 990 O O . ARG A 1 129 ? -11.361 -21.802 8.442 1.00 73.44 129 ARG A O 1
ATOM 997 N N . ASP A 1 130 ? -10.448 -19.740 8.279 1.00 70.75 130 ASP A N 1
ATOM 998 C CA . ASP A 1 130 ? -10.588 -19.388 9.697 1.00 70.75 130 ASP A CA 1
ATOM 999 C C . ASP A 1 130 ? -11.931 -18.706 9.997 1.00 70.75 130 ASP A C 1
ATOM 1001 O O . ASP A 1 130 ? -12.529 -18.973 11.032 1.00 70.75 130 ASP A O 1
ATOM 1005 N N . ASP A 1 131 ? -12.428 -17.876 9.073 1.00 69.44 131 ASP A N 1
ATOM 1006 C CA . ASP A 1 131 ? -13.660 -17.096 9.216 1.00 69.44 131 ASP A CA 1
ATOM 1007 C C . ASP A 1 131 ? -14.312 -16.897 7.832 1.00 69.44 131 ASP A C 1
ATOM 1009 O O . ASP A 1 131 ? -13.904 -15.994 7.089 1.00 69.44 131 ASP A O 1
ATOM 1013 N N . PRO A 1 132 ? -15.322 -17.696 7.443 1.00 72.88 132 PRO A N 1
ATOM 1014 C CA . PRO A 1 132 ? -15.922 -17.585 6.121 1.00 72.88 132 PRO A CA 1
ATOM 1015 C C . PRO A 1 132 ? -16.404 -16.157 5.826 1.00 72.88 132 PRO A C 1
ATOM 1017 O O . PRO A 1 132 ? -17.174 -15.561 6.581 1.00 72.88 132 PRO A O 1
ATOM 1020 N N . LEU A 1 133 ? -15.970 -15.614 4.683 1.00 65.44 133 LEU A N 1
ATOM 1021 C CA . LEU A 1 133 ? -16.283 -14.248 4.242 1.00 65.44 133 LEU A CA 1
ATOM 1022 C C . LEU A 1 133 ? -17.781 -13.988 4.083 1.00 65.44 133 LEU A C 1
ATOM 1024 O O . LEU A 1 133 ? -18.160 -12.826 4.030 1.00 65.44 133 LEU A O 1
ATOM 1028 N N . TRP A 1 134 ? -18.595 -15.037 3.962 1.00 72.31 134 TRP A N 1
ATOM 1029 C CA . TRP A 1 134 ? -20.051 -15.024 3.770 1.00 72.31 134 TRP A CA 1
ATOM 1030 C C . TRP A 1 134 ? -20.855 -15.017 5.080 1.00 72.31 134 TRP A C 1
ATOM 1032 O O . TRP A 1 134 ? -22.062 -14.816 5.028 1.00 72.31 134 TRP A O 1
ATOM 1042 N N . ASP A 1 135 ? -20.207 -15.207 6.233 1.00 78.12 135 ASP A N 1
ATOM 1043 C CA . ASP A 1 135 ? -20.863 -15.256 7.552 1.00 78.12 135 ASP A CA 1
ATOM 1044 C C . ASP A 1 135 ? -20.593 -13.987 8.386 1.00 78.12 135 ASP A C 1
ATOM 1046 O O . ASP A 1 135 ? -20.521 -14.005 9.614 1.00 78.12 135 ASP A O 1
ATOM 1050 N N . LYS A 1 136 ? -20.353 -12.854 7.713 1.00 75.81 136 LYS A N 1
ATOM 1051 C CA . LYS A 1 136 ? -20.077 -11.569 8.369 1.00 75.81 136 LYS A CA 1
ATOM 1052 C C . LYS A 1 136 ? -21.344 -10.715 8.434 1.00 75.81 136 LYS A C 1
ATOM 1054 O O . LYS A 1 136 ? -22.225 -10.799 7.585 1.00 75.81 136 LYS A O 1
ATOM 1059 N N . ASP A 1 137 ? -21.422 -9.867 9.456 1.00 79.50 137 ASP A N 1
ATOM 1060 C CA . ASP A 1 137 ? -22.551 -8.957 9.666 1.00 79.50 137 ASP A CA 1
ATOM 1061 C C . ASP A 1 137 ? -22.742 -8.009 8.462 1.00 79.50 137 ASP A C 1
ATOM 1063 O O . ASP A 1 137 ? -21.769 -7.576 7.840 1.00 79.50 137 ASP A O 1
ATOM 1067 N N . ALA A 1 138 ? -23.982 -7.627 8.146 1.00 77.00 138 ALA A N 1
ATOM 1068 C CA . ALA A 1 138 ? -24.292 -6.698 7.055 1.00 77.00 138 ALA A CA 1
ATOM 1069 C C . ALA A 1 138 ? -23.506 -5.376 7.163 1.00 77.00 138 ALA A C 1
ATOM 1071 O O . ALA A 1 138 ? -23.100 -4.7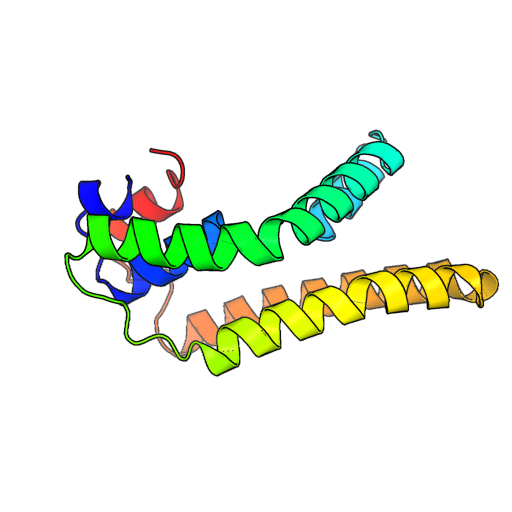98 6.152 1.00 77.00 138 ALA A O 1
ATOM 1072 N N . ARG A 1 139 ? -23.218 -4.931 8.394 1.00 75.19 139 ARG A N 1
ATOM 1073 C CA . ARG A 1 139 ? -22.405 -3.734 8.672 1.00 75.19 139 ARG A CA 1
ATOM 1074 C C . ARG A 1 139 ? -20.972 -3.854 8.152 1.00 75.19 139 ARG A C 1
ATOM 1076 O O . ARG A 1 139 ? -20.386 -2.850 7.751 1.00 75.19 139 ARG A O 1
ATOM 1083 N N . PHE A 1 140 ? -20.415 -5.065 8.130 1.00 76.94 140 PHE A N 1
ATOM 1084 C CA . PHE A 1 140 ? -19.080 -5.323 7.597 1.00 76.94 140 PHE A CA 1
ATOM 1085 C C . PHE A 1 140 ? -19.042 -5.096 6.083 1.00 76.94 140 PHE A C 1
ATOM 1087 O O . PHE A 1 140 ? -18.192 -4.347 5.606 1.00 76.94 140 PHE A O 1
ATOM 1094 N N . TYR A 1 141 ? -19.990 -5.664 5.329 1.00 79.56 141 TYR A N 1
ATOM 1095 C CA . TYR A 1 141 ? -20.027 -5.488 3.873 1.00 79.56 141 TYR A CA 1
ATOM 1096 C C . TYR A 1 141 ? -20.250 -4.036 3.472 1.00 79.56 141 TYR A C 1
ATOM 1098 O O . TYR A 1 141 ? -19.563 -3.541 2.581 1.00 79.56 141 TYR A O 1
ATOM 1106 N N . VAL A 1 142 ? -21.166 -3.338 4.149 1.00 78.50 142 VAL A N 1
ATOM 1107 C CA . VAL A 1 142 ? -21.420 -1.918 3.876 1.00 78.50 142 VAL A CA 1
ATOM 1108 C C . VAL A 1 142 ? -20.184 -1.086 4.221 1.00 78.50 142 VAL A C 1
ATOM 1110 O O . VAL A 1 142 ? -19.737 -0.302 3.391 1.00 78.50 142 VAL A O 1
ATOM 1113 N N . GLY A 1 143 ? -19.560 -1.323 5.381 1.00 76.19 143 GLY A N 1
ATOM 1114 C CA . GLY A 1 143 ? -18.343 -0.618 5.790 1.00 76.19 143 GLY A CA 1
ATOM 1115 C C . GLY A 1 143 ? -17.166 -0.800 4.823 1.00 76.19 143 GLY A C 1
ATOM 1116 O O . GLY A 1 143 ? -16.436 0.158 4.572 1.00 76.19 143 GLY A O 1
ATOM 1117 N N . VAL A 1 144 ? -17.003 -1.997 4.247 1.00 77.56 144 VAL A N 1
ATOM 1118 C CA . VAL A 1 144 ? -15.974 -2.290 3.230 1.00 77.56 144 VAL A CA 1
ATOM 1119 C C . VAL A 1 144 ? -16.336 -1.711 1.860 1.00 77.56 144 VAL A C 1
ATOM 1121 O O . VAL A 1 144 ? -15.443 -1.264 1.145 1.00 77.56 144 VAL A O 1
ATOM 1124 N N . ALA A 1 145 ? -17.619 -1.696 1.485 1.00 80.31 145 ALA A N 1
ATOM 1125 C CA . ALA A 1 145 ? -18.081 -1.148 0.209 1.00 80.31 145 ALA A CA 1
ATOM 1126 C C . ALA A 1 145 ? -18.014 0.385 0.158 1.00 80.31 145 ALA A C 1
ATOM 1128 O O . ALA A 1 145 ? -17.870 0.961 -0.920 1.00 80.31 145 ALA A O 1
ATOM 1129 N N . THR A 1 146 ? -18.091 1.056 1.310 1.00 80.38 146 THR A N 1
ATOM 1130 C CA . THR A 1 146 ? -18.107 2.519 1.389 1.00 80.38 146 THR A CA 1
ATOM 1131 C C . THR A 1 146 ? -16.916 3.103 2.147 1.00 80.38 146 THR A C 1
ATOM 1133 O O . THR A 1 146 ? -17.143 3.950 3.001 1.00 80.38 146 THR A O 1
ATOM 1136 N N . PRO A 1 147 ? -15.649 2.741 1.867 1.00 68.12 147 PRO A N 1
ATOM 1137 C CA . PRO A 1 147 ? -14.505 3.102 2.717 1.00 68.12 147 PRO A CA 1
ATOM 1138 C C . PRO A 1 147 ? -14.292 4.620 2.858 1.00 68.12 147 PRO A C 1
ATOM 1140 O O . PRO A 1 147 ? -13.673 5.068 3.823 1.00 68.12 147 PRO A O 1
ATOM 1143 N N . CYS A 1 148 ? -14.825 5.398 1.911 1.00 60.72 148 CYS A N 1
ATOM 1144 C CA . CYS A 1 148 ? -14.701 6.851 1.824 1.00 60.72 148 CYS A CA 1
ATOM 1145 C C . CYS A 1 148 ? -15.823 7.636 2.534 1.00 60.72 148 CYS A C 1
ATOM 1147 O O . CYS A 1 148 ? -15.709 8.858 2.623 1.00 60.72 148 CYS A O 1
ATOM 1149 N N . LEU A 1 149 ? -16.899 6.973 2.985 1.00 50.53 149 LEU A N 1
ATOM 1150 C CA . LEU A 1 149 ? -17.984 7.597 3.764 1.00 50.53 149 LEU A CA 1
ATOM 1151 C C . LEU A 1 149 ? -17.648 7.653 5.269 1.00 50.53 149 LEU A C 1
ATOM 1153 O O . LEU A 1 149 ? -18.369 8.344 6.011 1.00 50.53 149 LEU A O 1
#

Organism: Alexandrium catenella (NCBI:txid2925)